Protein AF-0000000069865622 (afdb_homodimer)

Solvent-accessible surface area (backbone atoms only — not comparable to full-atom values): 8790 Å² total; per-residue (Å²): 128,62,67,70,76,56,60,67,59,52,52,52,51,49,50,50,42,51,51,45,50,49,54,48,49,51,53,49,53,53,51,49,56,38,35,53,40,33,77,69,62,42,85,65,20,42,54,51,34,21,50,54,46,54,70,42,49,62,58,47,49,51,45,51,49,53,41,50,53,51,53,50,54,53,47,48,55,59,65,62,45,105,128,66,68,69,75,55,61,67,61,53,52,50,51,49,50,49,41,50,51,45,50,51,55,49,47,53,54,47,52,54,49,49,56,38,35,52,40,33,77,70,64,43,85,65,21,41,53,50,33,20,51,52,46,56,70,44,48,64,58,47,49,50,43,51,49,52,41,50,52,52,52,51,52,52,47,50,55,58,64,61,45,105

Structure (mmCIF, N/CA/C/O backbone):
data_AF-0000000069865622-model_v1
#
loop_
_entity.id
_entity.type
_entity.pdbx_description
1 polymer 'Uncharacterized protein'
#
loop_
_atom_site.group_PDB
_atom_site.id
_atom_site.type_symbol
_atom_site.label_atom_id
_atom_site.label_alt_id
_atom_site.label_comp_id
_atom_site.label_asym_id
_atom_site.label_entity_id
_atom_site.label_seq_id
_atom_site.pdbx_PDB_ins_code
_atom_site.Cartn_x
_atom_site.Cartn_y
_atom_site.Cartn_z
_atom_site.occupancy
_atom_site.B_iso_or_equiv
_atom_site.auth_seq_id
_atom_site.auth_comp_id
_atom_site.auth_asym_id
_atom_site.auth_atom_id
_atom_site.pdbx_PDB_model_num
ATOM 1 N N . MET A 1 1 ? -3.209 29.141 23.672 1 34.16 1 MET A N 1
ATOM 2 C CA . MET A 1 1 ? -2.201 29.219 22.625 1 34.16 1 MET A CA 1
ATOM 3 C C . MET A 1 1 ? -2.209 27.969 21.766 1 34.16 1 MET A C 1
ATOM 5 O O . MET A 1 1 ? -2.125 26.859 22.281 1 34.16 1 MET A O 1
ATOM 9 N N . TYR A 1 2 ? -2.885 27.766 20.719 1 42.38 2 TYR A N 1
ATOM 10 C CA . TYR A 1 2 ? -3.049 26.562 19.922 1 42.38 2 TYR A CA 1
ATOM 11 C C . TYR A 1 2 ? -1.704 25.891 19.656 1 42.38 2 TYR A C 1
ATOM 13 O O . TYR A 1 2 ? -0.709 26.562 19.391 1 42.38 2 TYR A O 1
ATOM 21 N N . PRO A 1 3 ? -1.341 24.875 20.344 1 50.38 3 PRO A N 1
ATOM 22 C CA . PRO A 1 3 ? -0.026 24.328 20 1 50.38 3 PRO A CA 1
ATOM 23 C C . PRO A 1 3 ? 0.31 24.484 18.516 1 50.38 3 PRO A C 1
ATOM 25 O O . PRO A 1 3 ? -0.535 24.234 17.656 1 50.38 3 PRO A O 1
ATOM 28 N N . GLU A 1 4 ? 0.924 25.562 18.172 1 57.47 4 GLU A N 1
ATOM 29 C CA . GLU A 1 4 ? 1.388 25.938 16.844 1 57.47 4 GLU A CA 1
ATOM 30 C C . GLU A 1 4 ? 1.849 24.703 16.062 1 57.47 4 GLU A C 1
ATOM 32 O O . GLU A 1 4 ? 2.561 23.844 16.594 1 57.47 4 GLU A O 1
ATOM 37 N N . PHE A 1 5 ? 0.992 24.172 15.188 1 65.75 5 PHE A N 1
ATOM 38 C CA . PHE A 1 5 ? 1.457 23.156 14.258 1 65.75 5 PHE A CA 1
ATOM 39 C C . PHE A 1 5 ? 2.895 23.438 13.828 1 65.75 5 PHE A C 1
ATOM 41 O O . PHE A 1 5 ? 3.248 24.562 13.516 1 65.75 5 PHE A O 1
ATOM 48 N N . ASP A 1 6 ? 3.771 22.609 14.359 1 78.81 6 ASP A N 1
ATOM 49 C CA . ASP A 1 6 ? 5.121 22.703 13.805 1 78.81 6 ASP A CA 1
ATOM 50 C C . ASP A 1 6 ? 5.145 22.297 12.336 1 78.81 6 ASP A C 1
ATOM 52 O O . ASP A 1 6 ? 5.277 21.109 12.023 1 78.81 6 ASP A O 1
ATOM 56 N N . LYS A 1 7 ? 4.996 23.219 11.492 1 82.94 7 LYS A N 1
ATOM 57 C CA . LYS A 1 7 ? 4.906 23.031 10.047 1 82.94 7 LYS A CA 1
ATOM 58 C C . LYS A 1 7 ? 6.07 22.188 9.523 1 82.94 7 LYS A C 1
ATOM 60 O O . LYS A 1 7 ? 5.891 21.344 8.648 1 82.94 7 LYS A O 1
ATOM 65 N N . ASP A 1 8 ? 7.246 22.438 10.078 1 84.56 8 ASP A N 1
ATOM 66 C CA . ASP A 1 8 ? 8.43 21.703 9.625 1 84.56 8 ASP A CA 1
ATOM 67 C C . ASP A 1 8 ? 8.312 20.219 9.945 1 84.56 8 ASP A C 1
ATOM 69 O O . ASP A 1 8 ? 8.633 19.375 9.109 1 84.56 8 ASP A O 1
ATOM 73 N N . THR A 1 9 ? 7.812 19.953 11.102 1 87.56 9 THR A N 1
ATOM 74 C CA . THR A 1 9 ? 7.648 18.562 11.523 1 87.56 9 THR A CA 1
ATOM 75 C C . THR A 1 9 ? 6.602 17.859 10.664 1 87.56 9 THR A C 1
ATOM 77 O O . THR A 1 9 ? 6.809 16.719 10.234 1 87.56 9 THR A O 1
ATOM 80 N N . ILE A 1 10 ? 5.547 18.516 10.344 1 88.19 10 ILE A N 1
ATOM 81 C CA . ILE A 1 10 ? 4.469 17.938 9.547 1 88.19 10 ILE A CA 1
ATOM 82 C C . ILE A 1 10 ? 4.953 17.719 8.109 1 88.19 10 ILE A C 1
ATOM 84 O O . ILE A 1 10 ? 4.711 16.656 7.527 1 88.19 10 ILE A O 1
ATOM 88 N N . THR A 1 11 ? 5.684 18.656 7.609 1 89.94 11 THR A N 1
ATOM 89 C CA . THR A 1 11 ? 6.191 18.547 6.246 1 89.94 11 THR A CA 1
ATOM 90 C C . THR A 1 11 ? 7.195 17.406 6.129 1 89.94 11 THR A C 1
ATOM 92 O O . THR A 1 11 ? 7.211 16.688 5.129 1 89.94 11 THR A O 1
ATOM 95 N N . ASP A 1 12 ? 7.945 17.219 7.164 1 91 12 ASP A N 1
ATOM 96 C CA . ASP A 1 12 ? 8.906 16.125 7.18 1 91 12 ASP A CA 1
ATOM 97 C C . ASP A 1 12 ? 8.195 14.773 7.219 1 91 12 ASP A C 1
ATOM 99 O O . ASP A 1 12 ? 8.586 13.836 6.516 1 91 12 ASP A O 1
ATOM 103 N N . GLU A 1 13 ? 7.109 14.703 7.977 1 92.88 13 GLU A N 1
ATOM 104 C CA . GLU A 1 13 ? 6.352 13.461 8.07 1 92.88 13 GLU A CA 1
ATOM 105 C C . GLU A 1 13 ? 5.668 13.133 6.742 1 92.88 13 GLU A C 1
ATOM 107 O O . GLU A 1 13 ? 5.676 11.984 6.301 1 92.88 13 GLU A O 1
ATOM 112 N N . LEU A 1 14 ? 5.199 14.156 6.176 1 94.94 14 LEU A N 1
ATOM 113 C CA . LEU A 1 14 ? 4.543 13.953 4.887 1 94.94 14 LEU A CA 1
ATOM 114 C C . LEU A 1 14 ? 5.551 13.539 3.822 1 94.94 14 LEU A C 1
ATOM 116 O O . LEU A 1 14 ? 5.254 12.688 2.979 1 94.94 14 LEU A O 1
ATOM 120 N N . ARG A 1 15 ? 6.723 14.07 3.865 1 94.81 15 ARG A N 1
ATOM 121 C CA . ARG A 1 15 ? 7.785 13.688 2.941 1 94.81 15 ARG A CA 1
ATOM 122 C C . ARG A 1 15 ? 8.172 12.219 3.129 1 94.81 15 ARG A C 1
ATOM 124 O O . ARG A 1 15 ? 8.344 11.492 2.152 1 94.81 15 ARG A O 1
ATOM 131 N N . ASP A 1 16 ? 8.258 11.789 4.328 1 96 16 ASP A N 1
ATOM 132 C CA . ASP A 1 16 ? 8.578 10.398 4.621 1 96 16 ASP A CA 1
ATOM 133 C C . ASP A 1 16 ? 7.488 9.461 4.105 1 96 16 ASP A C 1
ATOM 135 O O . ASP A 1 16 ? 7.785 8.422 3.512 1 96 16 ASP A O 1
ATOM 139 N N . ILE A 1 17 ? 6.277 9.867 4.355 1 97.62 17 ILE A N 1
ATOM 140 C CA . ILE A 1 17 ? 5.148 9.062 3.891 1 97.62 17 ILE A CA 1
ATOM 141 C C . ILE A 1 17 ? 5.191 8.945 2.369 1 97.62 17 ILE A C 1
ATOM 143 O O . ILE A 1 17 ? 5.004 7.855 1.821 1 97.62 17 ILE A O 1
ATOM 147 N N . LYS A 1 18 ? 5.512 9.992 1.723 1 96.75 18 LYS A N 1
ATOM 148 C CA . LYS A 1 18 ? 5.598 9.977 0.265 1 96.75 18 LYS A CA 1
ATOM 149 C C .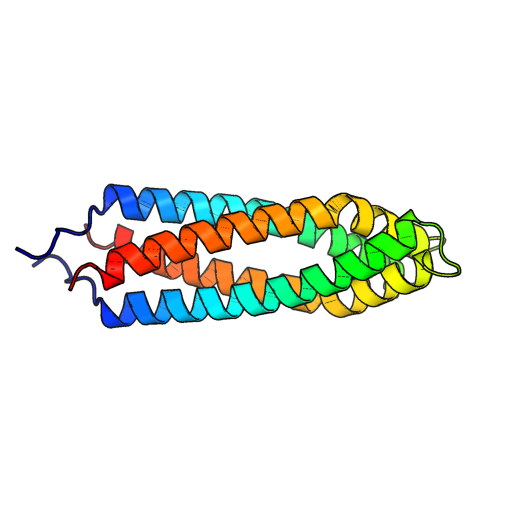 LYS A 1 18 ? 6.695 9.023 -0.21 1 96.75 18 LYS A C 1
ATOM 151 O O . LYS A 1 18 ? 6.52 8.305 -1.195 1 96.75 18 LYS A O 1
ATOM 156 N N . HIS A 1 19 ? 7.758 9.07 0.457 1 96.88 19 HIS A N 1
ATOM 157 C CA . HIS A 1 19 ? 8.867 8.188 0.102 1 96.88 19 HIS A CA 1
ATOM 158 C C . HIS A 1 19 ? 8.477 6.723 0.282 1 96.88 19 HIS A C 1
ATOM 160 O O . HIS A 1 19 ? 8.766 5.891 -0.582 1 96.88 19 HIS A O 1
ATOM 166 N N . LEU A 1 20 ? 7.855 6.43 1.382 1 97.38 20 LEU A N 1
ATOM 167 C CA . LEU A 1 20 ? 7.422 5.062 1.646 1 97.38 20 LEU A CA 1
ATOM 168 C C . LEU A 1 20 ? 6.406 4.602 0.605 1 97.38 20 LEU A C 1
ATOM 170 O O . LEU A 1 20 ? 6.48 3.473 0.117 1 97.38 20 LEU A O 1
ATOM 174 N N . LEU A 1 21 ? 5.531 5.492 0.247 1 97.38 21 LEU A N 1
ATOM 175 C CA . LEU A 1 21 ? 4.52 5.184 -0.759 1 97.38 21 LEU A CA 1
ATOM 176 C C . LEU A 1 21 ? 5.16 4.965 -2.125 1 97.38 21 LEU A C 1
ATOM 178 O O . LEU A 1 21 ? 4.699 4.129 -2.904 1 97.38 21 LEU A O 1
ATOM 182 N N . PHE A 1 22 ? 6.184 5.691 -2.395 1 96.31 22 PHE A N 1
ATOM 183 C CA . PHE A 1 22 ? 6.914 5.52 -3.645 1 96.31 22 PHE A CA 1
ATOM 184 C C . PHE A 1 22 ? 7.535 4.129 -3.721 1 96.31 22 PHE A C 1
ATOM 186 O O . PHE A 1 22 ? 7.441 3.459 -4.75 1 96.31 22 PHE A O 1
ATOM 193 N N . PHE A 1 23 ? 8.141 3.717 -2.645 1 95.75 23 PHE A N 1
ATOM 194 C CA . PHE A 1 23 ? 8.727 2.381 -2.613 1 95.75 23 PHE A CA 1
ATOM 195 C C . PHE A 1 23 ? 7.648 1.315 -2.797 1 95.75 23 PHE A C 1
ATOM 197 O O . PHE A 1 23 ? 7.855 0.34 -3.523 1 95.75 23 PHE A O 1
ATOM 204 N N . LEU A 1 24 ? 6.539 1.521 -2.152 1 96.19 24 LEU A N 1
ATOM 205 C CA . LEU A 1 24 ? 5.43 0.583 -2.291 1 96.19 24 LEU A CA 1
ATOM 206 C C . LEU A 1 24 ? 4.938 0.531 -3.732 1 96.19 24 LEU A C 1
ATOM 208 O O . LEU A 1 24 ? 4.68 -0.55 -4.266 1 96.19 24 LEU A O 1
ATOM 212 N N . GLN A 1 25 ? 4.867 1.619 -4.422 1 94.56 25 GLN A N 1
ATOM 213 C CA . GLN A 1 25 ? 4.438 1.717 -5.812 1 94.56 25 GLN A CA 1
ATOM 214 C C . GLN A 1 25 ? 5.371 0.942 -6.734 1 94.56 25 GLN A C 1
ATOM 216 O O . GLN A 1 25 ? 4.926 0.303 -7.691 1 94.56 25 GLN A O 1
ATOM 221 N N . GLU A 1 26 ? 6.605 0.989 -6.43 1 94 26 GLU A N 1
ATOM 222 C CA . GLU A 1 26 ? 7.586 0.28 -7.25 1 94 26 GLU A CA 1
ATOM 223 C C . GLU A 1 26 ? 7.391 -1.23 -7.156 1 94 26 GLU A C 1
ATOM 225 O O . GLU A 1 26 ? 7.5 -1.938 -8.164 1 94 26 GLU A O 1
ATOM 230 N N . VAL A 1 27 ? 7.125 -1.639 -5.984 1 94.75 27 VAL A N 1
ATOM 231 C CA . VAL A 1 27 ? 6.879 -3.066 -5.805 1 94.75 27 VAL A CA 1
ATOM 232 C C . VAL A 1 27 ? 5.613 -3.473 -6.551 1 94.75 27 VAL A C 1
ATOM 234 O O . VAL A 1 27 ? 5.598 -4.48 -7.262 1 94.75 27 VAL A O 1
ATOM 237 N N . PHE A 1 28 ? 4.562 -2.693 -6.441 1 95.19 28 PHE A N 1
ATOM 238 C CA . PHE A 1 28 ? 3.309 -2.971 -7.129 1 95.19 28 PHE A CA 1
ATOM 239 C C . PHE A 1 28 ? 3.512 -3.002 -8.641 1 95.19 28 PHE A C 1
ATOM 241 O O . PHE A 1 28 ? 2.963 -3.867 -9.328 1 95.19 28 PHE A O 1
ATOM 248 N N . ALA A 1 29 ? 4.301 -2.066 -9.141 1 92.88 29 ALA A N 1
ATOM 249 C CA . ALA A 1 29 ? 4.535 -1.998 -10.578 1 92.88 29 ALA A CA 1
ATOM 250 C C . ALA A 1 29 ? 5.219 -3.266 -11.086 1 92.88 29 ALA A C 1
ATOM 252 O O . ALA A 1 29 ? 4.895 -3.766 -12.164 1 92.88 29 ALA A O 1
ATOM 253 N N . SER A 1 30 ? 6.109 -3.705 -10.273 1 93.44 30 SER A N 1
ATOM 254 C CA . SER A 1 30 ? 6.801 -4.941 -10.633 1 93.44 30 SER A CA 1
ATOM 255 C C . SER A 1 30 ? 5.836 -6.121 -10.672 1 93.44 30 SER A C 1
ATOM 257 O O . SER A 1 30 ? 5.848 -6.906 -11.625 1 93.44 30 SER A O 1
ATOM 259 N N . LEU A 1 31 ? 4.988 -6.238 -9.734 1 96.31 31 LEU A N 1
ATOM 260 C CA . LEU A 1 31 ? 4.023 -7.332 -9.68 1 96.31 31 LEU A CA 1
ATOM 261 C C . LEU A 1 31 ? 3.008 -7.223 -10.812 1 96.31 31 LEU A C 1
ATOM 263 O O . LEU A 1 31 ? 2.57 -8.242 -11.359 1 96.31 31 LEU A O 1
ATOM 267 N N . GLN A 1 32 ? 2.66 -6.043 -11.18 1 95.56 32 GLN A N 1
ATOM 268 C CA . GLN A 1 32 ? 1.72 -5.828 -12.273 1 95.56 32 GLN A CA 1
ATOM 269 C C . GLN A 1 32 ? 2.289 -6.332 -13.594 1 95.56 32 GLN A C 1
ATOM 271 O O . GLN A 1 32 ? 1.562 -6.891 -14.414 1 95.56 32 GLN A O 1
ATOM 276 N N . ARG A 1 33 ? 3.545 -6.141 -13.781 1 94.88 33 ARG A N 1
ATOM 277 C CA . ARG A 1 33 ? 4.188 -6.633 -14.992 1 94.88 33 ARG A CA 1
ATOM 278 C C . ARG A 1 33 ? 4.121 -8.156 -15.07 1 94.88 33 ARG A C 1
ATOM 280 O O . ARG A 1 33 ? 3.795 -8.711 -16.125 1 94.88 33 ARG A O 1
ATOM 287 N N . GLU A 1 34 ? 4.383 -8.742 -13.93 1 96.44 34 GLU A N 1
ATOM 288 C CA . GLU A 1 34 ? 4.297 -10.203 -13.883 1 96.44 34 GLU A CA 1
ATOM 289 C C . GLU A 1 34 ? 2.863 -10.672 -14.086 1 96.44 34 GLU A C 1
ATOM 291 O O . GLU A 1 34 ? 2.629 -11.719 -14.703 1 96.44 34 GLU A O 1
ATOM 296 N N . LYS A 1 35 ? 1.963 -9.93 -13.539 1 97.19 35 LYS A N 1
ATOM 297 C CA . LYS A 1 35 ? 0.546 -10.242 -13.711 1 97.19 35 LYS A CA 1
ATOM 298 C C . LYS A 1 35 ? 0.159 -10.266 -15.188 1 97.19 35 LYS A C 1
ATOM 300 O O . LYS A 1 35 ? -0.61 -11.125 -15.617 1 97.19 35 LYS A O 1
ATOM 305 N N . ILE A 1 36 ? 0.582 -9.305 -15.906 1 96.94 36 ILE A N 1
ATOM 306 C CA . ILE A 1 36 ? 0.257 -9.219 -17.328 1 96.94 36 ILE A CA 1
ATOM 307 C C . ILE A 1 36 ? 0.709 -10.492 -18.031 1 96.94 36 ILE A C 1
ATOM 309 O O . ILE A 1 36 ? -0.043 -11.078 -18.812 1 96.94 36 ILE A O 1
ATOM 313 N N . ASP A 1 37 ? 1.899 -10.953 -17.734 1 97 37 ASP A N 1
ATOM 314 C CA . ASP A 1 37 ? 2.396 -12.195 -18.312 1 97 37 ASP A CA 1
ATOM 315 C C . ASP A 1 37 ? 1.517 -13.375 -17.906 1 97 37 ASP A C 1
ATOM 317 O O . ASP A 1 37 ? 1.186 -14.227 -18.734 1 97 37 ASP A O 1
ATOM 321 N N . TYR A 1 38 ? 1.188 -13.398 -16.703 1 97.88 38 TYR A N 1
ATOM 322 C CA . TYR A 1 38 ? 0.333 -14.453 -16.172 1 97.88 38 TYR A CA 1
ATOM 323 C C . TYR A 1 38 ? -1.018 -14.469 -16.875 1 97.88 38 TYR A C 1
ATOM 325 O O . TYR A 1 38 ? -1.469 -15.523 -17.328 1 97.88 38 TYR A O 1
ATOM 333 N N . GLU A 1 39 ? -1.631 -13.391 -17.031 1 97.25 39 GLU A N 1
ATOM 334 C CA . GLU A 1 39 ? -2.957 -13.289 -17.641 1 97.25 39 GLU A CA 1
ATOM 335 C C . GLU A 1 39 ? -2.908 -13.609 -19.125 1 97.25 39 GLU A C 1
ATOM 337 O O . GLU A 1 39 ? -3.896 -14.07 -19.703 1 97.25 39 GLU A O 1
ATOM 342 N N . ASN A 1 40 ? -1.773 -13.414 -19.703 1 97.31 40 ASN A N 1
ATOM 343 C CA . ASN A 1 40 ? -1.595 -13.703 -21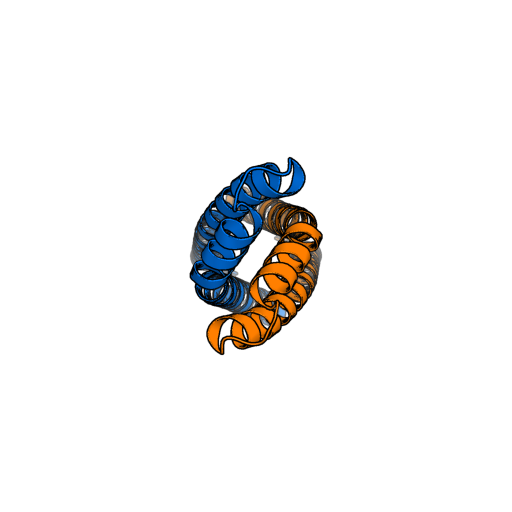.109 1 97.31 40 ASN A CA 1
ATOM 344 C C . ASN A 1 40 ? -1.213 -15.156 -21.344 1 97.31 40 ASN A C 1
ATOM 346 O O . ASN A 1 40 ? -1.021 -15.578 -22.5 1 97.31 40 ASN A O 1
ATOM 350 N N . GLY A 1 41 ? -0.966 -15.938 -20.312 1 95.94 41 GLY A N 1
ATOM 351 C CA . GLY A 1 41 ? -0.724 -17.375 -20.406 1 95.94 41 GLY A CA 1
ATOM 352 C C . GLY A 1 41 ? 0.708 -17.703 -20.781 1 95.94 41 GLY A C 1
ATOM 353 O O . GLY A 1 41 ? 0.97 -18.75 -21.375 1 95.94 41 GLY A O 1
ATOM 354 N N . LYS A 1 42 ? 1.59 -16.812 -20.5 1 96.56 42 LYS A N 1
ATOM 355 C CA . LYS A 1 42 ? 2.992 -17.109 -20.781 1 96.56 42 LYS A CA 1
ATOM 356 C C . LYS A 1 42 ? 3.447 -18.344 -20 1 96.56 42 LYS A C 1
ATOM 358 O O . LYS A 1 42 ? 2.998 -18.578 -18.875 1 96.56 42 LYS A O 1
ATOM 363 N N . LYS A 1 43 ? 4.297 -19.016 -20.562 1 96.31 43 LYS A N 1
ATOM 364 C CA . LYS A 1 43 ? 4.797 -20.25 -19.938 1 96.31 43 LYS A CA 1
ATOM 365 C C . LYS A 1 43 ? 5.359 -19.984 -18.547 1 96.31 43 LYS A C 1
ATOM 367 O O . LYS A 1 43 ? 6.109 -19.016 -18.359 1 96.31 43 LYS A O 1
ATOM 372 N N . ASN A 1 44 ? 4.965 -20.734 -17.516 1 95.88 44 ASN A N 1
ATOM 373 C CA . ASN A 1 44 ? 5.445 -20.75 -16.141 1 95.88 44 ASN A CA 1
ATOM 374 C C . ASN A 1 44 ? 5.129 -19.438 -15.43 1 95.88 44 ASN A C 1
ATOM 376 O O . ASN A 1 44 ? 5.695 -19.141 -14.375 1 95.88 44 ASN A O 1
ATOM 380 N N . SER A 1 45 ? 4.266 -18.609 -16.047 1 95.38 45 SER A N 1
ATOM 381 C CA . SER A 1 45 ? 3.98 -17.297 -15.484 1 95.38 45 SER A CA 1
ATOM 382 C C . SER A 1 45 ? 3.283 -17.422 -14.133 1 95.38 45 SER A C 1
ATOM 384 O O . SER A 1 45 ? 3.43 -16.547 -13.273 1 95.38 45 SER A O 1
ATOM 386 N N . ASP A 1 46 ? 2.516 -18.5 -13.977 1 95.56 46 ASP A N 1
ATOM 387 C CA . ASP A 1 46 ? 1.9 -18.719 -12.672 1 95.56 46 ASP A CA 1
ATOM 388 C C . ASP A 1 46 ? 2.961 -18.906 -11.586 1 95.56 46 ASP A C 1
ATOM 390 O O . ASP A 1 46 ? 2.867 -18.312 -10.508 1 95.56 46 ASP A O 1
ATOM 394 N N . LYS A 1 47 ? 3.98 -19.672 -11.906 1 96.69 47 LYS A N 1
ATOM 395 C CA . LYS A 1 47 ? 5.059 -19.922 -10.953 1 96.69 47 LYS A CA 1
ATOM 396 C C . LYS A 1 47 ? 5.859 -18.641 -10.688 1 96.69 47 LYS A C 1
ATOM 398 O O . LYS A 1 47 ? 6.223 -18.359 -9.547 1 96.69 47 LYS A O 1
ATOM 403 N N . ILE A 1 48 ? 6.113 -17.891 -11.703 1 97.25 48 ILE A N 1
ATOM 404 C CA . ILE A 1 48 ? 6.891 -16.656 -11.602 1 97.25 48 ILE A CA 1
ATOM 405 C C . ILE A 1 48 ? 6.121 -15.633 -10.773 1 97.25 48 ILE A C 1
ATOM 407 O O . ILE A 1 48 ? 6.68 -15.016 -9.859 1 97.25 48 ILE A O 1
ATOM 411 N N . LEU A 1 49 ? 4.852 -15.516 -11.062 1 97.94 49 LEU A N 1
ATOM 412 C CA . LEU A 1 49 ? 4.031 -14.578 -10.312 1 97.94 49 LEU A CA 1
ATOM 413 C C . LEU A 1 49 ? 3.943 -14.977 -8.844 1 97.94 49 LEU A C 1
ATOM 415 O O . LEU A 1 49 ? 4.055 -14.133 -7.953 1 97.94 49 LEU A O 1
ATOM 419 N N . ALA A 1 50 ? 3.771 -16.234 -8.578 1 98 50 ALA A N 1
ATOM 420 C CA . ALA A 1 50 ? 3.719 -16.719 -7.199 1 98 50 ALA A CA 1
ATOM 421 C C . ALA A 1 50 ? 5.035 -16.453 -6.477 1 98 50 ALA A C 1
ATOM 423 O O . ALA A 1 50 ? 5.043 -15.953 -5.348 1 98 50 ALA A O 1
ATOM 424 N N . TYR A 1 51 ? 6.105 -16.734 -7.137 1 97.69 51 TYR A N 1
ATOM 425 C CA . TYR 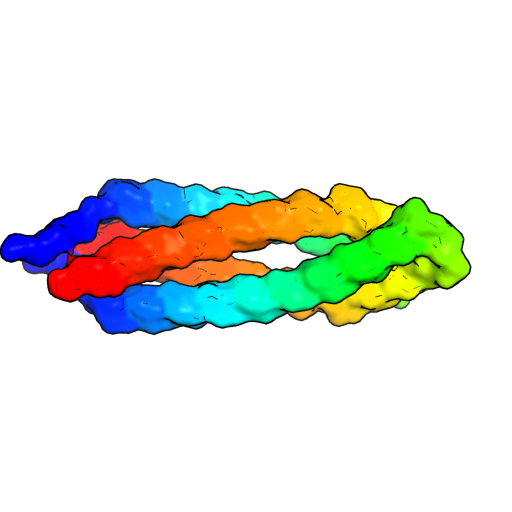A 1 51 ? 7.426 -16.531 -6.551 1 97.69 51 TYR A CA 1
ATOM 426 C C . TYR A 1 51 ? 7.676 -15.07 -6.238 1 97.69 51 TYR A C 1
ATOM 428 O O . TYR A 1 51 ? 8.086 -14.727 -5.125 1 97.69 51 TYR A O 1
ATOM 436 N N . GLU A 1 52 ? 7.43 -14.219 -7.191 1 97.31 52 GLU A N 1
ATOM 437 C CA . GLU A 1 52 ? 7.645 -12.789 -7 1 97.31 52 GLU A CA 1
ATOM 438 C C . GLU A 1 52 ? 6.746 -12.234 -5.898 1 97.31 52 GLU A C 1
ATOM 440 O O . GLU A 1 52 ? 7.176 -11.406 -5.094 1 97.31 52 GLU A O 1
ATOM 445 N N . THR A 1 53 ? 5.504 -12.68 -5.875 1 97.81 53 THR A N 1
ATOM 446 C CA . THR A 1 53 ? 4.59 -12.266 -4.816 1 97.81 53 THR A CA 1
ATOM 447 C C . THR A 1 53 ? 5.113 -12.695 -3.447 1 97.81 53 THR A C 1
ATOM 449 O O . THR A 1 53 ? 5.152 -11.891 -2.514 1 97.81 53 THR A O 1
ATOM 452 N N . SER A 1 54 ? 5.512 -13.891 -3.332 1 97.62 54 SER A N 1
ATOM 453 C CA . SER A 1 54 ? 6.039 -14.406 -2.072 1 97.62 54 SER A CA 1
ATOM 454 C C . SER A 1 54 ? 7.266 -13.625 -1.626 1 97.62 54 SER A C 1
ATOM 456 O O . SER A 1 54 ? 7.426 -13.328 -0.439 1 97.62 54 SER A O 1
ATOM 458 N N . ARG A 1 55 ? 8.062 -13.203 -2.525 1 96.12 55 ARG A N 1
ATOM 459 C CA . ARG A 1 55 ? 9.297 -12.484 -2.236 1 96.12 55 ARG A CA 1
ATOM 460 C C . ARG A 1 55 ? 9.008 -11.078 -1.72 1 96.12 55 ARG A C 1
ATOM 462 O O . ARG A 1 55 ? 9.695 -10.586 -0.825 1 96.12 55 ARG A O 1
ATOM 469 N N . CYS A 1 56 ? 7.941 -10.5 -2.207 1 95.88 56 CYS A N 1
ATOM 470 C CA . CYS A 1 56 ? 7.805 -9.07 -1.96 1 95.88 56 CYS A CA 1
ATOM 471 C C . CYS A 1 56 ? 6.699 -8.797 -0.946 1 95.88 56 CYS A C 1
ATOM 473 O O . CYS A 1 56 ? 6.621 -7.695 -0.392 1 95.88 56 CYS A O 1
ATOM 475 N N . ILE A 1 57 ? 5.871 -9.75 -0.631 1 96.5 57 ILE A N 1
ATOM 476 C CA . ILE A 1 57 ? 4.656 -9.461 0.119 1 96.5 57 ILE A CA 1
ATOM 477 C C . ILE A 1 57 ? 5.016 -9 1.529 1 96.5 57 ILE A C 1
ATOM 479 O O . ILE A 1 57 ? 4.395 -8.078 2.064 1 96.5 57 ILE A O 1
ATOM 483 N N . ASP A 1 58 ? 6.02 -9.539 2.168 1 94.44 58 ASP A N 1
ATOM 484 C CA . ASP A 1 58 ? 6.383 -9.133 3.521 1 94.44 58 ASP A CA 1
ATOM 485 C C . ASP A 1 58 ? 6.91 -7.699 3.541 1 94.44 58 ASP A C 1
ATOM 487 O O . ASP A 1 58 ? 6.613 -6.938 4.461 1 94.44 58 ASP A O 1
ATOM 491 N N . GLN A 1 59 ? 7.707 -7.395 2.561 1 93.94 59 GLN A N 1
ATOM 492 C CA . GLN A 1 59 ? 8.18 -6.023 2.42 1 93.94 59 GLN A CA 1
ATOM 493 C C . GLN A 1 59 ? 7.012 -5.055 2.232 1 93.94 59 GLN A C 1
ATOM 495 O O . GLN A 1 59 ? 6.996 -3.973 2.822 1 93.94 59 GLN A O 1
ATOM 500 N N . MET A 1 60 ? 6.039 -5.426 1.457 1 94.62 60 MET A N 1
ATOM 501 C CA . MET A 1 60 ? 4.871 -4.586 1.201 1 94.62 60 MET A CA 1
ATOM 502 C C . MET A 1 60 ? 4.078 -4.352 2.484 1 94.62 60 MET A C 1
ATOM 504 O O . MET A 1 60 ? 3.682 -3.221 2.773 1 94.62 60 MET A O 1
ATOM 508 N N . VAL A 1 61 ? 3.902 -5.352 3.225 1 95.06 61 VAL A N 1
ATOM 509 C CA . VAL A 1 61 ? 3.188 -5.266 4.492 1 95.06 61 VAL A CA 1
ATOM 510 C C . VAL A 1 61 ? 3.934 -4.332 5.445 1 95.06 61 VAL A C 1
ATOM 512 O O . VAL A 1 61 ? 3.322 -3.49 6.105 1 95.06 61 VAL A O 1
ATOM 515 N N . THR A 1 62 ? 5.215 -4.484 5.477 1 95.38 62 THR A N 1
ATOM 516 C CA . THR A 1 62 ? 6.027 -3.637 6.344 1 95.38 62 THR A CA 1
ATOM 517 C C . THR A 1 62 ? 5.926 -2.176 5.922 1 95.3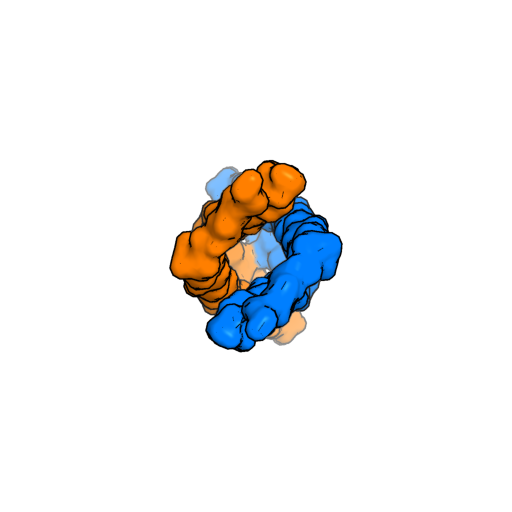8 62 THR A C 1
ATOM 519 O O . THR A 1 62 ? 5.738 -1.292 6.758 1 95.38 62 THR A O 1
ATOM 522 N N . LEU A 1 63 ? 6.086 -1.896 4.648 1 95.75 63 LEU A N 1
ATOM 523 C CA . LEU A 1 63 ? 5.988 -0.535 4.133 1 95.75 63 LEU A CA 1
ATOM 524 C C . LEU A 1 63 ? 4.621 0.064 4.441 1 95.75 63 LEU A C 1
ATOM 526 O O . LEU A 1 63 ? 4.527 1.213 4.883 1 95.75 63 LEU A O 1
ATOM 530 N N . GLN A 1 64 ? 3.59 -0.701 4.199 1 95.75 64 GLN A N 1
ATOM 531 C CA . GLN A 1 64 ? 2.234 -0.256 4.508 1 95.75 64 GLN A CA 1
ATOM 532 C C . GLN A 1 64 ? 2.082 0.058 5.992 1 95.75 64 GLN A C 1
ATOM 534 O O . GLN A 1 64 ? 1.468 1.062 6.359 1 95.75 64 GLN A O 1
ATOM 539 N N . TYR A 1 65 ? 2.607 -0.793 6.855 1 95.75 65 TYR A N 1
ATOM 540 C CA . TYR A 1 65 ? 2.566 -0.581 8.297 1 95.75 65 TYR A CA 1
ATOM 541 C C . TYR A 1 65 ? 3.26 0.722 8.68 1 95.75 65 TYR A C 1
ATOM 543 O O . TYR A 1 65 ? 2.742 1.497 9.484 1 95.75 65 TYR A O 1
ATOM 551 N N . LEU A 1 66 ? 4.359 0.969 8.141 1 96.94 66 LEU A N 1
ATOM 552 C CA . LEU A 1 66 ? 5.113 2.182 8.438 1 96.94 66 LEU A CA 1
ATOM 553 C C . LEU A 1 66 ? 4.348 3.422 7.988 1 96.94 66 LEU A C 1
ATOM 555 O O . LEU A 1 66 ? 4.297 4.422 8.711 1 96.94 66 LEU A O 1
ATOM 559 N N . VAL A 1 67 ? 3.756 3.34 6.805 1 97.5 67 VAL A N 1
ATOM 560 C CA . VAL A 1 67 ? 2.932 4.441 6.32 1 97.5 67 VAL A CA 1
ATOM 561 C C . VAL A 1 67 ? 1.775 4.688 7.285 1 97.5 67 VAL A C 1
ATOM 563 O O . VAL A 1 67 ? 1.53 5.824 7.699 1 97.5 67 VAL A O 1
ATOM 566 N N . SER A 1 68 ? 1.09 3.65 7.668 1 97 68 SER A N 1
ATOM 567 C CA . SER A 1 68 ? -0.052 3.758 8.57 1 97 68 SER A CA 1
ATOM 568 C C . SER A 1 68 ? 0.356 4.363 9.914 1 97 68 SER A C 1
ATOM 570 O O . SER A 1 68 ? -0.356 5.207 10.461 1 97 68 SER A O 1
ATOM 572 N N . LYS A 1 69 ? 1.425 3.912 10.422 1 96.69 69 LYS A N 1
ATOM 573 C CA . LYS A 1 69 ? 1.927 4.438 11.688 1 96.69 69 LYS A CA 1
ATOM 574 C C . LYS A 1 69 ? 2.174 5.941 11.602 1 96.69 69 LYS A C 1
ATOM 576 O O . LYS A 1 69 ? 1.808 6.691 12.508 1 96.69 69 LYS A O 1
ATOM 581 N N . LYS A 1 70 ? 2.752 6.355 10.531 1 95.88 70 LYS A N 1
ATOM 582 C CA . LYS A 1 70 ? 3.062 7.77 10.344 1 95.88 70 LYS A CA 1
ATOM 583 C C . LYS A 1 70 ? 1.791 8.594 10.148 1 95.88 70 LYS A C 1
ATOM 585 O O . LYS A 1 70 ? 1.674 9.703 10.664 1 95.88 70 LYS A O 1
ATOM 590 N N . VAL A 1 71 ? 0.89 8.086 9.414 1 96.44 71 VAL A N 1
ATOM 591 C CA . VAL A 1 71 ? -0.388 8.758 9.203 1 96.44 71 VAL A CA 1
ATOM 592 C C . VAL A 1 71 ? -1.129 8.883 10.531 1 96.44 71 VAL A C 1
ATOM 594 O O . VAL A 1 71 ? -1.708 9.93 10.836 1 96.44 71 VAL A O 1
ATOM 597 N N . ASN A 1 72 ? -1.095 7.867 11.352 1 94.75 72 ASN A N 1
ATOM 598 C CA . ASN A 1 72 ? -1.719 7.914 12.672 1 94.75 72 ASN A CA 1
ATOM 599 C C . ASN A 1 72 ? -1.07 8.969 13.562 1 94.75 72 ASN A C 1
ATOM 601 O O . ASN A 1 72 ? -1.763 9.688 14.281 1 94.75 72 ASN A O 1
ATOM 605 N N . ALA A 1 73 ? 0.202 9.031 13.508 1 92.06 73 ALA A N 1
ATOM 606 C CA . ALA A 1 73 ? 0.921 10.031 14.297 1 92.06 73 ALA A CA 1
ATOM 607 C C . ALA A 1 73 ? 0.531 11.445 13.875 1 92.06 73 ALA A C 1
ATOM 609 O O . ALA A 1 73 ? 0.33 12.312 14.727 1 92.06 73 ALA A O 1
ATOM 610 N N . LEU A 1 74 ? 0.412 11.672 12.602 1 91.62 74 LEU A N 1
ATOM 611 C CA . LEU A 1 74 ? -0.023 12.961 12.078 1 91.62 74 LEU A CA 1
ATOM 612 C C . LEU A 1 74 ? -1.432 13.297 12.555 1 91.62 74 LEU A C 1
ATOM 614 O O . LEU A 1 74 ? -1.694 14.422 12.984 1 91.62 74 LEU A O 1
ATOM 618 N N . ALA A 1 75 ? -2.291 12.344 12.445 1 90.5 75 ALA A N 1
ATOM 619 C CA . ALA A 1 75 ? -3.674 12.547 12.867 1 90.5 75 ALA A CA 1
ATOM 620 C C . ALA A 1 75 ? -3.742 12.914 14.352 1 90.5 75 ALA A C 1
ATOM 622 O O . ALA A 1 75 ? -4.52 13.789 14.742 1 90.5 75 ALA A O 1
ATOM 623 N N . GLU A 1 76 ? -2.967 12.219 15.117 1 88.56 76 GLU A N 1
ATOM 624 C CA . GLU A 1 76 ? -2.926 12.5 16.547 1 88.56 76 GLU A CA 1
ATOM 625 C C . GLU A 1 76 ? -2.439 13.922 16.828 1 88.56 76 GLU A C 1
ATOM 627 O O . GLU A 1 76 ? -2.945 14.594 17.719 1 88.56 76 GLU A O 1
ATOM 632 N N . MET A 1 77 ? -1.471 14.383 16.062 1 83.62 77 MET A N 1
ATOM 633 C CA . MET A 1 77 ? -0.967 15.742 16.188 1 83.62 77 MET A CA 1
ATOM 634 C C . MET A 1 77 ? -2.076 16.766 15.945 1 83.62 77 MET A C 1
ATOM 636 O O . MET A 1 77 ? -2.17 17.766 16.656 1 83.62 77 MET A O 1
ATOM 640 N N . PHE A 1 78 ? -2.914 16.469 15.008 1 83.69 78 PHE A N 1
ATOM 641 C CA . PHE A 1 78 ? -3.977 17.391 14.656 1 83.69 78 PHE A CA 1
ATOM 642 C C . PHE A 1 78 ? -5.141 17.297 15.633 1 83.69 78 PHE A C 1
ATOM 644 O O . PHE A 1 78 ? -5.816 18.281 15.914 1 83.69 78 PHE A O 1
ATOM 651 N N . ASN A 1 79 ? -5.406 16.141 16.109 1 78.56 79 ASN A N 1
ATOM 652 C CA . ASN A 1 79 ? -6.48 15.977 17.094 1 78.56 79 ASN A CA 1
ATOM 653 C C . ASN A 1 79 ? -6.117 16.625 18.422 1 78.56 79 ASN A C 1
ATOM 655 O O . ASN A 1 79 ? -6.996 17.109 19.141 1 78.56 79 ASN A O 1
ATOM 659 N N . GLU A 1 80 ? -4.875 16.5 18.719 1 65.19 80 GLU A N 1
ATOM 660 C CA . GLU A 1 80 ? -4.43 17.078 19.984 1 65.19 80 GLU A CA 1
ATOM 661 C C . GLU A 1 80 ? -4.363 18.609 19.891 1 65.19 80 GLU A C 1
ATOM 663 O O . GLU A 1 80 ? -4.348 19.297 20.922 1 65.19 80 GLU A O 1
ATOM 668 N N . CYS A 1 81 ? -4.176 19.031 18.656 1 54.38 81 CYS A N 1
ATOM 669 C CA . CYS A 1 81 ? -4.172 20.484 18.5 1 54.38 81 CYS A CA 1
ATOM 670 C C . CYS A 1 81 ? -5.582 21.047 18.625 1 54.38 81 CYS A C 1
ATOM 672 O O . CYS A 1 81 ? -5.781 22.25 18.531 1 54.38 81 CYS A O 1
ATOM 674 N N . VAL A 1 82 ? -6.449 20.594 19.5 1 47.59 82 VAL A N 1
ATOM 675 C CA . VAL A 1 82 ? -7.648 21.328 19.906 1 47.59 82 VAL A CA 1
ATOM 676 C C . VAL A 1 82 ? -7.27 22.469 20.844 1 47.59 82 VAL A C 1
ATOM 678 O O . VAL A 1 82 ? -6.359 22.328 21.672 1 47.59 82 VAL A O 1
ATOM 681 N N . MET B 1 1 ? -2.203 37.156 7.062 1 34.75 1 MET B N 1
ATOM 682 C CA . MET B 1 1 ? -3.125 36.219 7.723 1 34.75 1 MET B CA 1
ATOM 683 C C . MET B 1 1 ? -2.781 34.781 7.398 1 34.75 1 MET B C 1
ATOM 685 O O . MET B 1 1 ? -2.666 34.406 6.227 1 34.75 1 MET B O 1
ATOM 689 N N . TYR B 1 2 ? -2.021 34 8.031 1 42.38 2 TYR B N 1
ATOM 690 C CA . TYR B 1 2 ? -1.549 32.656 7.711 1 42.38 2 TYR B CA 1
ATOM 691 C C . TYR B 1 2 ? -2.701 31.766 7.266 1 42.38 2 TYR B C 1
ATOM 693 O O . TYR B 1 2 ? -3.793 31.812 7.84 1 42.38 2 TYR B O 1
ATOM 701 N N . PRO B 1 3 ? -2.885 31.516 6.023 1 50.38 3 PRO B N 1
ATOM 702 C CA . PRO B 1 3 ? -4.039 30.672 5.711 1 50.38 3 PRO B CA 1
ATOM 703 C C . PRO B 1 3 ? -4.305 29.625 6.785 1 50.38 3 PRO B C 1
ATOM 705 O O . PRO B 1 3 ? -3.375 28.938 7.238 1 50.38 3 PRO B O 1
ATOM 708 N N . GLU B 1 4 ? -5.07 29.953 7.738 1 57.75 4 GLU B N 1
ATOM 709 C CA . GLU B 1 4 ? -5.5 29.094 8.844 1 57.75 4 GLU B CA 1
ATOM 710 C C . GLU B 1 4 ? -5.742 27.672 8.375 1 57.75 4 GLU B C 1
ATOM 712 O O . GLU B 1 4 ? -6.379 27.438 7.344 1 57.75 4 GLU B O 1
ATOM 717 N N . PHE B 1 5 ? -4.773 26.781 8.594 1 65.5 5 PHE B N 1
ATOM 718 C CA . PHE B 1 5 ? -5.027 25.375 8.359 1 65.5 5 PHE B CA 1
ATOM 719 C C . PHE B 1 5 ? -6.453 25 8.75 1 65.5 5 PHE B C 1
ATOM 721 O O . PHE B 1 5 ? -6.941 25.406 9.812 1 65.5 5 PHE B O 1
ATOM 728 N N . ASP B 1 6 ? -7.242 24.812 7.746 1 78.56 6 ASP B N 1
ATOM 729 C CA . ASP B 1 6 ? -8.555 24.266 8.078 1 78.56 6 ASP B CA 1
ATOM 730 C C . ASP B 1 6 ? -8.43 22.891 8.703 1 78.56 6 ASP B C 1
ATOM 732 O O . ASP B 1 6 ? -8.375 21.875 8 1 78.56 6 ASP B O 1
ATOM 736 N N . LYS B 1 7 ? -8.344 22.812 9.961 1 82.69 7 LYS B N 1
ATOM 737 C CA . LYS B 1 7 ? -8.141 21.609 10.75 1 82.69 7 LYS B CA 1
ATOM 738 C C . LYS B 1 7 ? -9.156 20.531 10.375 1 82.69 7 LYS B C 1
ATOM 740 O O . LYS B 1 7 ? -8.812 19.344 10.305 1 82.69 7 LYS B O 1
ATOM 745 N N . ASP B 1 8 ? -10.375 20.938 10.133 1 84.44 8 ASP B N 1
ATOM 746 C CA . ASP B 1 8 ? -11.422 19.984 9.797 1 84.44 8 ASP B CA 1
ATOM 747 C C . ASP B 1 8 ? -11.125 19.297 8.469 1 84.44 8 ASP B C 1
ATOM 749 O O . ASP B 1 8 ? -11.266 18.078 8.344 1 84.44 8 ASP B O 1
ATOM 753 N N . THR B 1 9 ? -10.664 20.094 7.539 1 87.81 9 THR B N 1
ATOM 754 C CA . THR B 1 9 ? -10.344 19.547 6.223 1 87.81 9 THR B CA 1
ATOM 755 C C . THR B 1 9 ? -9.156 18.594 6.309 1 87.81 9 THR B C 1
ATOM 757 O O . THR B 1 9 ? -9.18 17.516 5.703 1 87.81 9 THR B O 1
ATOM 760 N N . ILE B 1 10 ? -8.172 18.906 7.09 1 88.19 10 ILE B N 1
ATOM 761 C CA . ILE B 1 10 ? -6.984 18.078 7.23 1 88.19 10 ILE B CA 1
ATOM 762 C C . ILE B 1 10 ? -7.344 16.781 7.949 1 88.19 10 ILE B C 1
ATOM 764 O O . ILE B 1 10 ? -6.926 15.695 7.535 1 88.19 10 ILE B O 1
ATOM 768 N N . THR B 1 11 ? -8.172 16.891 8.945 1 89.69 11 THR B N 1
ATOM 769 C CA . THR B 1 11 ? -8.578 15.719 9.711 1 89.69 11 THR B CA 1
ATOM 770 C C . THR B 1 11 ? -9.414 14.773 8.852 1 89.69 11 THR B C 1
ATOM 772 O O . THR B 1 11 ? -9.266 13.555 8.945 1 89.69 11 THR B O 1
ATOM 775 N N . ASP B 1 12 ? -10.18 15.32 8 1 90.94 12 ASP B N 1
ATOM 776 C CA . ASP B 1 12 ? -10.984 14.508 7.094 1 90.94 12 ASP B CA 1
ATOM 777 C C . ASP B 1 12 ? -10.102 13.781 6.082 1 90.94 12 ASP B C 1
ATOM 779 O O . ASP B 1 12 ? -10.32 12.602 5.797 1 90.94 12 ASP B O 1
ATOM 783 N N . GLU B 1 13 ? -9.086 14.477 5.602 1 92.81 13 GLU B N 1
ATOM 784 C CA . GLU B 1 13 ? -8.18 13.859 4.641 1 92.81 13 GLU B CA 1
ATOM 785 C C . GLU B 1 13 ? -7.371 12.734 5.285 1 92.81 13 GLU B C 1
ATOM 787 O O . GLU B 1 13 ? -7.195 11.672 4.688 1 92.81 13 GLU B O 1
ATOM 792 N N . LEU B 1 14 ? -7.008 13 6.453 1 94.81 14 LEU B N 1
ATOM 793 C CA . LEU B 1 14 ? -6.246 11.977 7.164 1 94.81 14 LEU B CA 1
ATOM 794 C C . LEU B 1 14 ? -7.121 10.766 7.469 1 94.81 14 LEU B C 1
ATOM 796 O O . LEU B 1 14 ? -6.66 9.625 7.383 1 94.81 14 LEU B O 1
ATOM 800 N N . ARG B 1 15 ? -8.344 10.984 7.781 1 94.69 15 ARG B N 1
ATOM 801 C CA . ARG B 1 15 ? -9.289 9.898 8.016 1 94.69 15 ARG B CA 1
ATOM 802 C C . ARG B 1 15 ? -9.492 9.062 6.758 1 94.69 15 ARG B C 1
ATOM 804 O O . ARG B 1 15 ? -9.5 7.828 6.816 1 94.69 15 ARG B O 1
ATOM 811 N N . ASP B 1 16 ? -9.594 9.703 5.656 1 96 16 ASP B N 1
ATOM 812 C CA . ASP B 1 16 ? -9.75 9 4.383 1 96 16 ASP B CA 1
ATOM 813 C C . ASP B 1 16 ? -8.516 8.164 4.066 1 96 16 ASP B C 1
ATOM 815 O O . ASP B 1 16 ? -8.633 7.016 3.637 1 96 16 ASP B O 1
ATOM 819 N N . ILE B 1 17 ? -7.387 8.766 4.277 1 97.62 17 ILE B N 1
ATOM 820 C CA . ILE B 1 17 ? -6.137 8.047 4.035 1 97.62 17 ILE B CA 1
ATOM 821 C C . ILE B 1 17 ? -6.07 6.809 4.918 1 97.62 17 ILE B C 1
ATOM 823 O O . ILE B 1 17 ? -5.707 5.727 4.449 1 97.62 17 ILE B O 1
ATOM 827 N N . LYS B 1 18 ? -6.492 6.93 6.117 1 96.69 18 LYS B N 1
ATOM 828 C CA . LYS B 1 18 ? -6.484 5.797 7.031 1 96.69 18 LYS B CA 1
ATOM 829 C C . LYS B 1 18 ? -7.418 4.691 6.543 1 96.69 18 LYS B C 1
ATOM 831 O O . LYS B 1 18 ? -7.09 3.506 6.641 1 96.69 18 LYS B O 1
ATOM 836 N N . HIS B 1 19 ? -8.516 5.09 6.082 1 96.69 19 HIS B N 1
ATOM 837 C CA . HIS B 1 19 ? -9.469 4.113 5.566 1 96.69 19 HIS B CA 1
ATOM 838 C C . HIS B 1 19 ? -8.906 3.379 4.355 1 96.69 19 HIS B C 1
ATOM 840 O O . HIS B 1 19 ? -9.023 2.156 4.254 1 96.69 19 HIS B O 1
ATOM 846 N N . LEU B 1 20 ? -8.305 4.129 3.465 1 97.38 20 LEU B N 1
ATOM 847 C CA . LEU B 1 20 ? -7.715 3.527 2.277 1 97.38 20 LEU B CA 1
ATOM 848 C C . LEU B 1 20 ? -6.586 2.574 2.658 1 97.38 20 LEU B C 1
ATOM 850 O O . LEU B 1 20 ? -6.48 1.479 2.102 1 97.38 20 LEU B O 1
ATOM 854 N N . LEU B 1 21 ? -5.812 2.969 3.607 1 97.31 21 LEU B N 1
ATOM 855 C CA . LEU B 1 21 ? -4.707 2.139 4.078 1 97.31 21 LEU B CA 1
ATOM 856 C C . LEU B 1 21 ? -5.23 0.872 4.746 1 97.31 21 LEU B C 1
ATOM 858 O O . LEU B 1 21 ? -4.617 -0.193 4.633 1 97.31 21 LEU B O 1
ATOM 862 N N . PHE B 1 22 ? -6.32 0.988 5.426 1 96.12 22 PHE B N 1
ATOM 863 C CA . PHE B 1 22 ? -6.945 -0.171 6.055 1 96.12 22 PHE B CA 1
ATOM 864 C C . PHE B 1 22 ? -7.379 -1.188 5.004 1 96.12 22 PHE B C 1
ATOM 866 O O . PHE B 1 22 ? -7.129 -2.387 5.152 1 96.12 22 PHE B O 1
ATOM 873 N N . PHE B 1 23 ? -7.984 -0.699 3.965 1 95.56 23 PHE B N 1
ATOM 874 C CA . PHE B 1 23 ? -8.391 -1.594 2.887 1 95.56 23 PHE B CA 1
ATOM 875 C C . PHE B 1 23 ? -7.184 -2.264 2.25 1 95.56 23 PHE B C 1
ATOM 877 O O . PHE B 1 23 ? -7.211 -3.461 1.955 1 95.56 23 PHE B O 1
ATOM 884 N N . LEU B 1 24 ? -6.16 -1.494 2.053 1 96.19 24 LEU B N 1
ATOM 885 C CA . LEU B 1 24 ? -4.934 -2.045 1.488 1 96.19 24 LEU B CA 1
ATOM 886 C C . LEU B 1 24 ? -4.348 -3.117 2.4 1 96.19 24 LEU B C 1
ATOM 888 O O . LEU B 1 24 ? -3.918 -4.172 1.93 1 96.19 24 LEU B O 1
ATOM 892 N N . GLN B 1 25 ? -4.379 -2.955 3.674 1 94.38 25 GLN B N 1
ATOM 893 C CA . GLN B 1 25 ? -3.877 -3.902 4.664 1 94.38 25 GLN B CA 1
ATOM 894 C C . GLN B 1 25 ? -4.645 -5.219 4.605 1 94.38 25 GLN B C 1
ATOM 896 O O . GLN B 1 25 ? -4.055 -6.293 4.754 1 94.38 25 GLN B O 1
ATOM 901 N N . GLU B 1 26 ? -5.895 -5.109 4.379 1 93.75 26 GLU B N 1
ATOM 902 C CA . GLU B 1 26 ? -6.719 -6.309 4.305 1 93.75 26 GLU B CA 1
ATOM 903 C C . GLU B 1 26 ? -6.34 -7.168 3.102 1 93.75 26 GLU B C 1
ATOM 905 O O . GLU B 1 26 ? -6.289 -8.398 3.197 1 93.75 26 GLU B O 1
ATOM 910 N N . VAL B 1 27 ? -6.09 -6.5 2.051 1 94.5 27 VAL B N 1
ATOM 911 C CA . VAL B 1 27 ? -5.672 -7.227 0.857 1 94.5 27 VAL B CA 1
ATOM 912 C C . VAL B 1 27 ? -4.316 -7.887 1.1 1 94.5 27 VAL B C 1
ATOM 914 O O . VAL B 1 27 ? -4.125 -9.062 0.779 1 94.5 27 VAL B O 1
ATOM 917 N N . PHE B 1 28 ? -3.395 -7.168 1.689 1 95.25 28 PHE B N 1
ATOM 918 C CA . PHE B 1 28 ? -2.07 -7.699 1.989 1 95.25 28 PHE B CA 1
ATOM 919 C C . PHE B 1 28 ? -2.17 -8.906 2.92 1 95.25 28 PHE B C 1
ATOM 921 O O . PHE B 1 28 ? -1.469 -9.898 2.732 1 95.25 28 PHE B O 1
ATOM 928 N N . ALA B 1 29 ? -3.031 -8.805 3.922 1 92.81 29 ALA B N 1
ATOM 929 C CA . ALA B 1 29 ? -3.182 -9.898 4.883 1 92.81 29 ALA B CA 1
ATOM 930 C C . ALA B 1 29 ? -3.658 -11.172 4.191 1 92.81 29 ALA B C 1
ATOM 932 O O . ALA B 1 29 ? -3.201 -12.273 4.516 1 92.81 29 ALA B O 1
ATOM 933 N N . SER B 1 30 ? -4.547 -10.953 3.287 1 93.31 30 SER B N 1
ATOM 934 C CA . SER B 1 30 ? -5.047 -12.094 2.527 1 93.31 30 SER B CA 1
ATOM 935 C C . SER B 1 30 ? -3.934 -12.742 1.708 1 93.31 30 SER B C 1
ATOM 937 O O . SER B 1 30 ? -3.785 -13.961 1.711 1 93.31 30 SER B O 1
ATOM 939 N N . LEU B 1 31 ? -3.133 -11.992 1.073 1 96.38 31 LEU B N 1
ATOM 940 C CA . LEU B 1 31 ? -2.037 -12.508 0.258 1 96.38 31 LEU B CA 1
ATOM 941 C C . LEU B 1 31 ? -0.978 -13.172 1.129 1 96.38 31 LEU B C 1
ATOM 943 O O . LEU B 1 31 ? -0.377 -14.172 0.729 1 96.38 31 LEU B O 1
ATOM 947 N N . GLN B 1 32 ? -0.764 -12.664 2.285 1 95.56 32 GLN B N 1
ATOM 948 C CA . GLN B 1 32 ? 0.207 -13.242 3.209 1 95.56 32 GLN B CA 1
ATOM 949 C C . GLN B 1 32 ? -0.209 -14.648 3.635 1 95.56 32 GLN B C 1
ATOM 951 O O . GLN B 1 32 ? 0.636 -15.531 3.779 1 95.56 32 GLN B O 1
ATOM 956 N N . ARG B 1 33 ? -1.465 -14.836 3.842 1 95 33 ARG B N 1
ATOM 957 C CA . ARG B 1 33 ? -1.96 -16.156 4.199 1 95 33 ARG B CA 1
ATOM 958 C C . ARG B 1 33 ? -1.689 -17.172 3.088 1 95 33 ARG B C 1
ATOM 960 O O . ARG B 1 33 ? -1.228 -18.281 3.348 1 95 33 ARG B O 1
ATOM 967 N N . GLU B 1 34 ? -1.95 -16.703 1.883 1 96.44 34 GLU B N 1
ATOM 968 C CA . GLU B 1 34 ? -1.678 -17.562 0.742 1 96.44 34 GLU B CA 1
ATOM 969 C C . GLU B 1 34 ? -0.182 -17.844 0.597 1 96.44 34 GLU B C 1
ATOM 971 O O . GLU B 1 34 ? 0.222 -18.938 0.206 1 96.44 34 GLU B O 1
ATOM 976 N N . LYS B 1 35 ? 0.574 -16.812 0.867 1 97.19 35 LYS B N 1
ATOM 977 C CA . LYS B 1 35 ? 2.027 -16.953 0.825 1 97.19 35 LYS B CA 1
ATOM 978 C C . LYS B 1 35 ? 2.5 -18.062 1.771 1 97.19 35 LYS B C 1
ATOM 9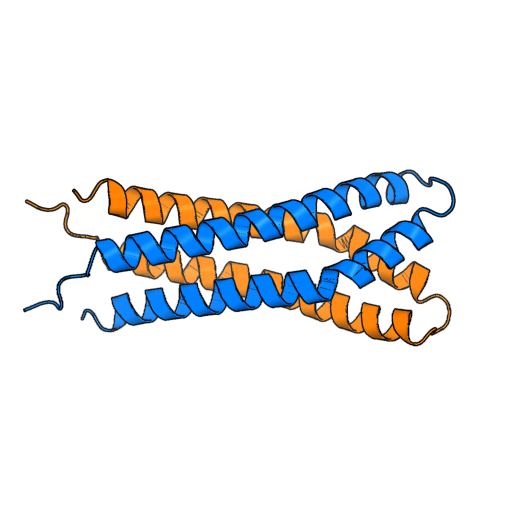80 O O . LYS B 1 35 ? 3.398 -18.828 1.433 1 97.19 35 LYS B O 1
ATOM 985 N N . ILE B 1 36 ? 2 -18.062 2.941 1 97 36 ILE B N 1
ATOM 986 C CA . ILE B 1 36 ? 2.396 -19.047 3.936 1 97 36 ILE B CA 1
ATOM 987 C C . ILE B 1 36 ? 2.152 -20.453 3.389 1 97 36 ILE B C 1
ATOM 989 O O . ILE B 1 36 ? 3.018 -21.328 3.494 1 97 36 ILE B O 1
ATOM 993 N N . ASP B 1 37 ? 1.021 -20.656 2.771 1 97.06 37 ASP B N 1
ATOM 994 C CA . ASP B 1 37 ? 0.723 -21.953 2.152 1 97.06 37 ASP B CA 1
ATOM 995 C C . ASP B 1 37 ? 1.721 -22.266 1.042 1 97.06 37 ASP B C 1
ATOM 997 O O . ASP B 1 37 ? 2.207 -23.391 0.942 1 97.06 37 ASP B O 1
ATOM 1001 N N . TYR B 1 38 ? 1.98 -21.328 0.297 1 97.88 38 TYR B N 1
ATOM 1002 C CA . TYR B 1 38 ? 2.93 -21.469 -0.802 1 97.88 38 TYR B CA 1
ATOM 1003 C C . TYR B 1 38 ? 4.312 -21.859 -0.286 1 97.88 38 TYR B C 1
ATOM 1005 O O . TYR B 1 38 ? 4.918 -22.812 -0.769 1 97.88 38 TYR B O 1
ATOM 1013 N N . GLU B 1 39 ? 4.789 -21.203 0.684 1 97.25 39 GLU B N 1
ATOM 1014 C CA . GLU B 1 39 ? 6.125 -21.438 1.223 1 97.25 39 GLU B CA 1
ATOM 1015 C C . GLU B 1 39 ? 6.211 -22.781 1.939 1 97.25 39 GLU B C 1
ATOM 1017 O O . GLU B 1 39 ? 7.281 -23.375 2.012 1 97.25 39 GLU B O 1
ATOM 1022 N N . ASN B 1 40 ? 5.09 -23.25 2.383 1 97.25 40 ASN B N 1
ATOM 1023 C CA . ASN B 1 40 ? 5.035 -24.547 3.064 1 97.25 40 ASN B CA 1
ATOM 1024 C C . ASN B 1 40 ? 4.855 -25.688 2.076 1 97.25 40 ASN B C 1
ATOM 1026 O O . ASN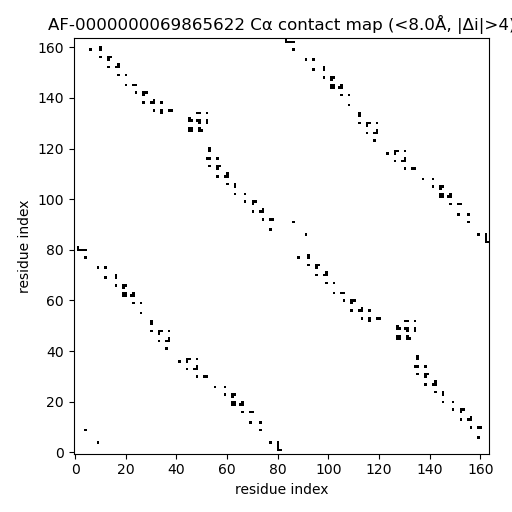 B 1 40 ? 4.785 -26.859 2.477 1 97.25 40 ASN B O 1
ATOM 1030 N N . GLY B 1 41 ? 4.668 -25.406 0.799 1 95.88 41 GLY B N 1
ATOM 1031 C CA . GLY B 1 41 ? 4.613 -26.422 -0.243 1 95.88 41 GLY B CA 1
ATOM 1032 C C . GLY B 1 41 ? 3.26 -27.094 -0.351 1 95.88 41 GLY B C 1
ATOM 1033 O O . GLY B 1 41 ? 3.166 -28.234 -0.788 1 95.88 41 GLY B O 1
ATOM 1034 N N . LYS B 1 42 ? 2.258 -26.438 0.118 1 96.56 42 LYS B N 1
ATOM 1035 C CA . LYS B 1 42 ? 0.924 -27 -0.024 1 96.56 42 LYS B CA 1
ATOM 1036 C C . LYS B 1 42 ? 0.58 -27.25 -1.491 1 96.56 42 LYS B C 1
ATOM 1038 O O . LYS B 1 42 ? 0.964 -26.453 -2.359 1 96.56 42 LYS B O 1
ATOM 1043 N N . LYS B 1 43 ? -0.131 -28.219 -1.729 1 96.19 43 LYS B N 1
ATOM 1044 C CA . LYS B 1 43 ? -0.504 -28.578 -3.092 1 96.19 43 LYS B CA 1
ATOM 1045 C C . LYS B 1 43 ? -1.188 -27.422 -3.807 1 96.19 43 LYS B C 1
ATOM 1047 O O . LYS B 1 43 ? -2.062 -26.766 -3.236 1 96.19 43 LYS B O 1
ATOM 1052 N N . ASN B 1 44 ? -0.787 -27.062 -5.02 1 95.69 44 ASN B N 1
ATOM 1053 C CA . ASN B 1 44 ? -1.348 -26.078 -5.934 1 95.69 44 ASN B CA 1
ATOM 1054 C C . ASN B 1 44 ? -1.248 -24.656 -5.363 1 95.69 44 ASN B C 1
ATOM 1056 O O . ASN B 1 44 ? -1.915 -23.75 -5.844 1 95.69 44 ASN B O 1
ATOM 1060 N N . SER B 1 45 ? -0.459 -24.5 -4.289 1 95.31 45 SER B N 1
ATOM 1061 C CA . SER B 1 45 ? -0.381 -23.203 -3.631 1 95.31 45 SER B CA 1
ATOM 1062 C C . SER B 1 45 ? 0.244 -22.156 -4.547 1 95.31 45 SER B C 1
ATOM 1064 O O . SER B 1 45 ? -0.071 -20.969 -4.441 1 95.31 45 SER B O 1
ATOM 1066 N N . ASP B 1 46 ? 1.131 -22.625 -5.418 1 95.5 46 ASP B N 1
ATOM 1067 C CA . ASP B 1 46 ? 1.692 -21.688 -6.387 1 95.5 46 ASP B CA 1
ATOM 1068 C C . ASP B 1 46 ? 0.604 -21.125 -7.297 1 95.5 46 ASP B C 1
ATOM 1070 O O . ASP B 1 46 ? 0.553 -19.906 -7.527 1 95.5 46 ASP B O 1
ATOM 1074 N N . LYS B 1 47 ? -0.279 -21.969 -7.742 1 96.75 47 LYS B N 1
ATOM 1075 C CA . LYS B 1 47 ? -1.372 -21.547 -8.609 1 96.75 47 LYS B CA 1
ATOM 1076 C C . LYS B 1 47 ? -2.35 -20.641 -7.859 1 96.75 47 LYS B C 1
ATOM 1078 O O . LYS B 1 47 ? -2.818 -19.641 -8.398 1 96.75 47 LYS B O 1
ATOM 1083 N N . ILE B 1 48 ? -2.629 -20.984 -6.641 1 97.25 48 ILE B N 1
ATOM 1084 C CA . ILE B 1 48 ? -3.568 -20.219 -5.824 1 97.25 48 ILE B CA 1
ATOM 1085 C C . ILE B 1 48 ? -2.996 -18.844 -5.523 1 97.25 48 ILE B C 1
ATOM 1087 O O . ILE B 1 48 ? -3.686 -17.828 -5.672 1 97.25 48 ILE B O 1
ATOM 1091 N N . LEU B 1 49 ? -1.736 -18.812 -5.164 1 97.88 49 LEU B N 1
ATOM 1092 C CA . LEU B 1 49 ? -1.099 -17.531 -4.875 1 97.88 49 LEU B CA 1
ATOM 1093 C C . LEU B 1 49 ? -1.051 -16.656 -6.121 1 97.88 49 LEU B C 1
ATOM 1095 O O . LEU B 1 49 ? -1.331 -15.461 -6.055 1 97.88 49 LEU B O 1
ATOM 1099 N N . ALA B 1 50 ? -0.721 -17.234 -7.234 1 98 50 ALA B N 1
ATOM 1100 C CA . ALA B 1 50 ? -0.687 -16.484 -8.484 1 98 50 ALA B CA 1
ATOM 1101 C C . ALA B 1 50 ? -2.068 -15.93 -8.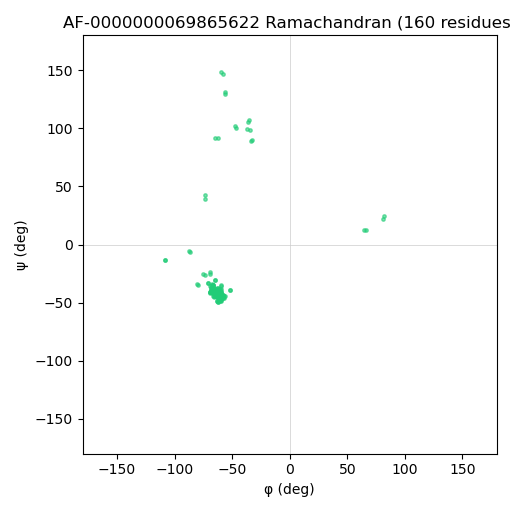836 1 98 50 ALA B C 1
ATOM 1103 O O . ALA B 1 50 ? -2.207 -14.758 -9.188 1 98 50 ALA B O 1
ATOM 1104 N N . TYR B 1 51 ? -3.059 -16.75 -8.703 1 97.62 51 TYR B N 1
ATOM 1105 C CA . TYR B 1 51 ? -4.426 -16.359 -9.016 1 97.62 51 TYR B CA 1
ATOM 1106 C C . TYR B 1 51 ? -4.887 -15.219 -8.109 1 97.62 51 TYR B C 1
ATOM 1108 O O . TYR B 1 51 ? -5.41 -14.211 -8.578 1 97.62 51 TYR B O 1
ATOM 1116 N N . GLU B 1 52 ? -4.691 -15.367 -6.824 1 97.25 52 GLU B N 1
ATOM 1117 C CA . GLU B 1 52 ? -5.105 -14.344 -5.867 1 97.25 52 GLU B CA 1
ATOM 1118 C C . GLU B 1 52 ? -4.355 -13.039 -6.098 1 97.25 52 GLU B C 1
ATOM 1120 O O . GLU B 1 52 ? -4.941 -11.953 -6.008 1 97.25 52 GLU B O 1
ATOM 1125 N N . THR B 1 53 ? -3.082 -13.141 -6.375 1 97.75 53 THR B N 1
ATOM 1126 C CA . THR B 1 53 ? -2.295 -11.953 -6.68 1 97.75 53 THR B CA 1
ATOM 1127 C C . THR B 1 53 ? -2.842 -11.242 -7.918 1 97.75 53 THR B C 1
ATOM 1129 O O . THR B 1 53 ? -3.045 -10.031 -7.902 1 97.75 53 THR B O 1
ATOM 1132 N N . SER B 1 54 ? -3.076 -11.977 -8.938 1 97.62 54 SER B N 1
ATOM 1133 C CA . SER B 1 54 ? -3.605 -11.398 -10.172 1 97.62 54 SER B CA 1
ATOM 1134 C C . SER B 1 54 ? -4.953 -10.727 -9.93 1 97.62 54 SER B C 1
ATOM 1136 O O . SER B 1 54 ? -5.223 -9.656 -10.484 1 97.62 54 SER B O 1
ATOM 1138 N N . ARG B 1 55 ? -5.742 -11.242 -9.086 1 96.06 55 ARG B N 1
ATOM 1139 C CA . ARG B 1 55 ? -7.078 -10.734 -8.797 1 96.06 55 ARG B CA 1
ATOM 1140 C C . ARG B 1 55 ? -7.004 -9.414 -8.031 1 96.06 55 ARG B C 1
ATOM 1142 O O . ARG B 1 55 ? -7.805 -8.508 -8.273 1 96.06 55 ARG B O 1
ATOM 1149 N N . CYS B 1 56 ? -6 -9.289 -7.215 1 95.69 56 CYS B N 1
ATOM 1150 C CA . CYS B 1 56 ? -6.066 -8.18 -6.266 1 95.69 56 CYS B CA 1
ATOM 1151 C C . CYS B 1 56 ? -5.074 -7.086 -6.633 1 95.69 56 CYS B C 1
ATOM 1153 O O . CYS B 1 56 ? -5.172 -5.961 -6.141 1 95.69 56 CYS B O 1
ATOM 1155 N N . ILE B 1 57 ? -4.141 -7.332 -7.508 1 96.38 57 ILE B N 1
ATOM 1156 C CA . ILE B 1 57 ? -3.02 -6.418 -7.691 1 96.38 57 ILE B CA 1
ATOM 1157 C C . ILE B 1 57 ? -3.523 -5.094 -8.266 1 96.38 57 ILE B C 1
ATOM 1159 O O . ILE B 1 57 ? -3.061 -4.023 -7.863 1 96.38 57 ILE B O 1
ATOM 1163 N N . ASP B 1 58 ? -4.484 -5.098 -9.156 1 94.31 58 ASP B N 1
ATOM 1164 C CA . ASP B 1 58 ? -4.984 -3.85 -9.734 1 94.31 58 ASP B CA 1
ATOM 1165 C C . ASP B 1 58 ? -5.695 -3.006 -8.68 1 94.31 58 ASP B C 1
ATOM 1167 O O . ASP B 1 58 ? -5.562 -1.78 -8.664 1 94.31 58 ASP B O 1
ATOM 1171 N N . GLN B 1 59 ? -6.457 -3.656 -7.875 1 93.69 59 GLN B N 1
ATOM 1172 C CA . GLN B 1 59 ? -7.094 -2.963 -6.758 1 93.69 59 GLN B CA 1
ATOM 1173 C C . GLN B 1 59 ? -6.051 -2.346 -5.828 1 93.69 59 GLN B C 1
ATOM 1175 O O . GLN B 1 59 ? -6.211 -1.211 -5.375 1 93.69 59 GLN B O 1
ATOM 1180 N N . MET B 1 60 ? -4.996 -3.049 -5.551 1 94.44 60 MET B N 1
ATOM 1181 C CA . MET B 1 60 ? -3.934 -2.566 -4.676 1 94.44 60 MET B CA 1
ATOM 1182 C C . MET B 1 60 ? -3.26 -1.331 -5.266 1 94.44 60 MET B C 1
ATOM 1184 O O . MET B 1 60 ? -3.033 -0.345 -4.562 1 94.44 60 MET B O 1
ATOM 1188 N N . VAL B 1 61 ? -3.002 -1.378 -6.508 1 95.12 61 VAL B N 1
ATOM 1189 C CA . VAL B 1 61 ? -2.385 -0.256 -7.207 1 95.12 61 VAL B CA 1
ATOM 1190 C C . VAL B 1 61 ? -3.305 0.961 -7.148 1 95.12 61 VAL B C 1
ATOM 1192 O O . VAL B 1 61 ? -2.85 2.08 -6.895 1 95.12 61 VAL B O 1
ATOM 1195 N N . THR B 1 62 ? -4.555 0.726 -7.359 1 95.44 62 THR B N 1
ATOM 1196 C CA . THR B 1 62 ? -5.523 1.816 -7.312 1 95.44 62 THR B CA 1
ATOM 1197 C C . THR B 1 62 ? -5.582 2.426 -5.914 1 95.44 62 THR B C 1
ATOM 1199 O O . THR B 1 62 ? -5.555 3.65 -5.762 1 95.44 62 THR B O 1
ATOM 1202 N N . LEU B 1 63 ? -5.699 1.613 -4.898 1 95.81 63 LEU B N 1
ATOM 1203 C CA . LEU B 1 63 ? -5.742 2.09 -3.52 1 95.81 63 LEU B CA 1
ATOM 1204 C C . LEU B 1 63 ? -4.484 2.883 -3.178 1 95.81 63 LEU B C 1
ATOM 1206 O O . LEU B 1 63 ? -4.562 3.957 -2.58 1 95.81 63 LEU B O 1
ATOM 1210 N N . GLN B 1 64 ? -3.357 2.357 -3.551 1 95.88 64 GLN B N 1
ATOM 1211 C CA . GLN B 1 64 ? -2.09 3.045 -3.326 1 95.88 64 GLN B CA 1
ATOM 1212 C C . GLN B 1 64 ? -2.066 4.398 -4.031 1 95.88 64 GLN B C 1
ATOM 1214 O O . GLN B 1 64 ? -1.608 5.391 -3.459 1 95.88 64 GLN B O 1
ATOM 1219 N N . TYR B 1 65 ? -2.529 4.441 -5.258 1 95.88 65 TYR B N 1
ATOM 1220 C CA . TYR B 1 65 ? -2.605 5.688 -6.016 1 95.88 65 TYR B CA 1
ATOM 1221 C C . TYR B 1 65 ? -3.484 6.707 -5.305 1 95.88 65 TYR B C 1
ATOM 1223 O O . TYR B 1 65 ? -3.121 7.883 -5.199 1 95.88 65 TYR B O 1
ATOM 1231 N N . LEU B 1 66 ? -4.57 6.305 -4.836 1 96.94 66 LEU B N 1
ATOM 1232 C CA . LEU B 1 66 ? -5.492 7.199 -4.145 1 96.94 66 LEU B CA 1
ATOM 1233 C C . LEU B 1 66 ? -4.871 7.734 -2.859 1 96.94 66 LEU B C 1
ATOM 1235 O O . LEU B 1 66 ? -4.992 8.922 -2.557 1 96.94 66 LEU B O 1
ATOM 1239 N N . VAL B 1 67 ? -4.199 6.867 -2.127 1 97.5 67 VAL B N 1
ATOM 1240 C CA . VAL B 1 67 ? -3.498 7.301 -0.924 1 97.5 67 VAL B CA 1
ATOM 1241 C C . VAL B 1 67 ? -2.445 8.344 -1.287 1 97.5 67 VAL B C 1
ATOM 1243 O O . VAL B 1 67 ? -2.375 9.406 -0.666 1 97.5 67 VAL B O 1
ATOM 1246 N N . SER B 1 68 ? -1.654 8.078 -2.287 1 97.06 68 SER B N 1
ATOM 1247 C CA . SER B 1 68 ? -0.595 8.984 -2.715 1 97.06 68 SER B CA 1
ATOM 1248 C C . SER B 1 68 ? -1.16 10.336 -3.131 1 97.06 68 SER B C 1
ATOM 1250 O O . SER B 1 68 ? -0.595 11.383 -2.799 1 97.06 68 SER B O 1
ATOM 1252 N N . LYS B 1 69 ? -2.193 10.297 -3.869 1 96.81 69 LYS B N 1
ATOM 1253 C CA . LYS B 1 69 ? -2.836 11.531 -4.309 1 96.81 69 LYS B CA 1
ATOM 1254 C C . LYS B 1 69 ? -3.268 12.383 -3.115 1 96.81 69 LYS B C 1
ATOM 1256 O O . LYS B 1 69 ? -3.055 13.594 -3.102 1 96.81 69 LYS B O 1
ATOM 1261 N N . LYS B 1 70 ? -3.826 11.75 -2.146 1 96.12 70 LYS B N 1
ATOM 1262 C CA . LYS B 1 70 ? -4.301 12.461 -0.963 1 96.12 70 LYS B CA 1
ATOM 1263 C C . LYS B 1 70 ? -3.135 12.992 -0.133 1 96.12 70 LYS B C 1
ATOM 1265 O O . LYS B 1 70 ? -3.189 14.109 0.382 1 96.12 70 LYS B O 1
ATOM 1270 N N . VAL B 1 71 ? -2.137 12.234 0.011 1 96.5 71 VAL B N 1
ATOM 1271 C CA . VAL B 1 71 ? -0.945 12.664 0.735 1 96.5 71 VAL B CA 1
ATOM 1272 C C . VAL B 1 71 ? -0.308 13.852 0.019 1 96.5 71 VAL B C 1
ATOM 1274 O O . VAL B 1 71 ? 0.115 14.82 0.66 1 96.5 71 VAL B O 1
ATOM 1277 N N . ASN B 1 72 ? -0.25 13.828 -1.287 1 94.94 72 ASN B N 1
ATOM 1278 C CA . ASN B 1 72 ? 0.282 14.945 -2.062 1 94.94 72 ASN B CA 1
ATOM 1279 C C . ASN B 1 72 ? -0.548 16.219 -1.868 1 94.94 72 ASN B C 1
ATOM 1281 O O . ASN B 1 72 ? 0.003 17.297 -1.726 1 94.94 72 ASN B O 1
ATOM 1285 N N . ALA B 1 73 ? -1.825 16.047 -1.866 1 92.38 73 ALA B N 1
ATOM 1286 C CA . ALA B 1 73 ? -2.713 17.188 -1.658 1 92.38 73 ALA B CA 1
ATOM 1287 C C . ALA B 1 73 ? -2.488 17.812 -0.285 1 92.38 73 ALA B C 1
ATOM 1289 O O . ALA B 1 73 ? -2.449 19.031 -0.153 1 92.38 73 ALA B O 1
ATOM 1290 N N . LEU B 1 74 ? -2.322 16.984 0.724 1 91.94 74 LEU B N 1
ATOM 1291 C CA . LEU B 1 74 ? -2.029 17.453 2.072 1 91.94 74 LEU B CA 1
ATOM 1292 C C . LEU B 1 74 ? -0.706 18.219 2.107 1 91.94 74 LEU B C 1
ATOM 1294 O O . LEU B 1 74 ? -0.617 19.297 2.701 1 91.94 74 LEU B O 1
ATOM 1298 N N . ALA B 1 75 ? 0.286 17.656 1.513 1 90.81 75 ALA B N 1
ATOM 1299 C CA . ALA B 1 75 ? 1.604 18.281 1.478 1 90.81 75 ALA B CA 1
ATOM 1300 C C . ALA B 1 75 ? 1.536 19.656 0.816 1 90.81 75 ALA B C 1
ATOM 1302 O O . ALA B 1 75 ? 2.17 20.609 1.28 1 90.81 75 ALA B O 1
ATOM 1303 N N . GLU B 1 76 ? 0.816 19.688 -0.262 1 89.12 76 GLU B N 1
ATOM 1304 C CA . GLU B 1 76 ? 0.654 20.969 -0.967 1 89.12 76 GLU B CA 1
ATOM 1305 C C . GLU B 1 76 ? -0.029 22 -0.084 1 89.12 76 GLU B C 1
ATOM 1307 O O . GLU B 1 76 ? 0.336 23.188 -0.106 1 89.12 76 GLU B O 1
ATOM 1312 N N . MET B 1 77 ? -1.005 21.578 0.692 1 83.94 77 MET B N 1
ATOM 1313 C CA . MET B 1 77 ? -1.695 22.484 1.616 1 83.94 77 MET B CA 1
ATOM 1314 C C . MET B 1 77 ? -0.721 23.062 2.629 1 83.94 77 MET B C 1
ATOM 1316 O O . MET B 1 77 ? -0.799 24.25 2.949 1 83.94 77 MET B O 1
ATOM 1320 N N . PHE B 1 78 ? 0.187 22.281 3.068 1 84.25 78 PHE B N 1
ATOM 1321 C CA . PHE B 1 78 ? 1.129 22.734 4.082 1 84.25 78 PHE B CA 1
ATOM 1322 C C . PHE B 1 78 ? 2.24 23.562 3.459 1 84.25 78 PHE B C 1
ATOM 1324 O O . PHE B 1 78 ? 2.762 24.484 4.09 1 84.25 78 PHE B O 1
ATOM 1331 N N . ASN B 1 79 ? 2.633 23.25 2.275 1 79.56 79 ASN B N 1
ATOM 1332 C CA . ASN B 1 79 ? 3.658 24.031 1.598 1 79.56 79 ASN B CA 1
ATOM 1333 C C . ASN B 1 79 ? 3.145 25.422 1.224 1 79.56 79 ASN B C 1
ATOM 1335 O O . ASN B 1 79 ? 3.914 26.391 1.18 1 79.56 79 ASN B O 1
ATOM 1339 N N . GLU B 1 80 ? 1.914 25.422 0.878 1 66.44 80 GLU B N 1
ATOM 1340 C CA . GLU B 1 80 ? 1.327 26.703 0.494 1 66.44 80 GLU B CA 1
ATOM 1341 C C . GLU B 1 80 ? 1.062 27.578 1.717 1 66.44 80 GLU B C 1
ATOM 1343 O O . GLU B 1 80 ? 0.9 28.797 1.594 1 66.44 80 GLU B O 1
ATOM 1348 N N . CYS B 1 81 ? 0.889 26.859 2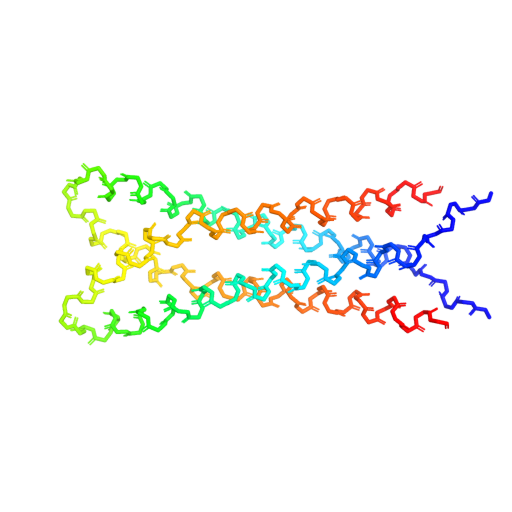.844 1 56.03 81 CYS B N 1
ATOM 1349 C CA . CYS B 1 81 ? 0.713 27.672 4.051 1 56.03 81 CYS B CA 1
ATOM 1350 C C . CYS B 1 81 ? 2.029 28.297 4.477 1 56.03 81 CYS B C 1
ATOM 1352 O O . CYS B 1 81 ? 2.084 29 5.488 1 56.03 81 CYS B O 1
ATOM 1354 N N . VAL B 1 82 ? 2.855 28.828 3.621 1 48.59 82 VAL B N 1
ATOM 1355 C CA . VAL B 1 82 ? 3.91 29.766 3.979 1 48.59 82 VAL B CA 1
ATOM 1356 C C . VAL B 1 82 ? 3.307 31.141 4.246 1 48.59 82 VAL B C 1
ATOM 1358 O O . VAL B 1 82 ? 2.359 31.562 3.572 1 48.59 82 VAL B O 1
#

Nearest PDB structures (foldseek):
  7tvb-assembly1_A  TM=4.112E-01  e=1.430E+00  Homo sapiens
  7o3x-assembly1_D  TM=4.049E-01  e=2.078E+00  Synechocystis sp. PCC 6803 substr. Kazusa
  6ox7-assembly1_C  TM=4.074E-01  e=3.212E+00  Homo sapiens
  7tvb-assembly1_A  TM=4.116E-01  e=1.531E+00  Homo sapiens
  7o3x-assembly1_D  TM=4.051E-01  e=2.082E+00  Synechocystis sp. PCC 6803 substr. Kazusa

Secondary structure (DSSP, 8-state):
------HHHHHHHHHHHHHHHHHHHHHHHHHHHHHHHHHTT-TTHHHHHHHHHHHHHHHHHHHHHHHHHHHHHHHHHHHHT-/------HHHHHHHHHHHHHHHHHHHHHHHHHHHHHHHHHTT-TTHHHHHHHHHHHHHHHHHHHHHHHHHHHHHHHHHHHHT-

pLDDT: mean 90.2, std 13.45, range [34.16, 98.0]

Foldseek 3Di:
DQPPPPPVVLVVLVVVLVVLVVVLVVLVVVLVVLVVCVVVPPPCSVVVSVVSCVVCVVVNVVSVVVSVVSVVVSVVSVVVSD/DQPPPPPVVLVVLVVVLVVLVVVLVVLVVVLVVLVVCVVVPPPCSVVVSVVSCVVCVVVNVVSVVVSVVSVVVSVVVVVVSD

Organism: Enterococcus faecalis (strain ATCC 700802 / V583) (NCBI:txid226185)

Sequence (164 aa):
MYPEFDKDTITDELRDIKHLLFFLQEVFASLQREKIDYENGKKNSDKILAYETSRCIDQMVTLQYLVSKKVNALAEMFNECVMYPEFDKDTITDELRDIKHLLFFLQEVFASLQREKIDYENGKKNSDKILAYETSRCIDQMVTLQYLVSKKVNALAEMFNECV

Radius of gyration: 18.83 Å; Cα contacts (8 Å, |Δi|>4): 154; chains: 2; bounding box: 21×65×44 Å